Protein AF-A0A1Q7K187-F1 (afdb_monomer_lite)

Secondary structure (DSSP, 8-state):
--HHHHHHHHIIIIIHHHHHHHHHHHHHHTTPPPSS-TT--SS-GGG---EEEE---HHHHHHHHHHHHHHHHHTT-GGG--EEEE-THHHHHHHHHHHHHHSTT--SSTTTSSS---TTSPPPPP--

Radius of gyration: 17.29 Å; chains: 1; bounding box: 37×29×62 Å

Foldseek 3Di:
DDVVVVVVVCCQPPVVVVLLVVLQVLCVVVVHDRFADPPDRGDDCRRVAAEDEQEADAQVSLVVVLVVLLVCLAVVNNSRHSYYHYDHNRVVNVVQQVVQVVDPPADSHNCGPPPNDDPPDDHDPDDD

Structure (mmCIF, N/CA/C/O backbone):
data_AF-A0A1Q7K187-F1
#
_entry.id   AF-A0A1Q7K187-F1
#
loop_
_atom_site.group_PDB
_atom_site.id
_atom_site.type_symbol
_atom_site.label_atom_id
_atom_site.label_alt_id
_atom_site.label_comp_id
_atom_site.label_asym_id
_atom_site.label_entity_id
_atom_site.label_seq_id
_atom_site.pdbx_PDB_ins_code
_atom_site.Cartn_x
_atom_site.Cartn_y
_atom_site.Cartn_z
_atom_site.occupancy
_atom_site.B_iso_or_equiv
_atom_site.auth_seq_id
_atom_site.auth_comp_id
_atom_site.auth_asym_id
_atom_site.auth_atom_id
_atom_site.pdbx_PDB_model_num
ATOM 1 N N . MET A 1 1 ? 2.899 10.663 31.301 1.00 57.06 1 MET A N 1
ATOM 2 C CA . MET A 1 1 ? 1.913 9.876 30.525 1.00 57.06 1 MET A CA 1
ATOM 3 C C . MET A 1 1 ? 2.645 9.272 29.332 1.00 57.06 1 MET A C 1
ATOM 5 O O . MET A 1 1 ? 3.387 10.001 28.686 1.00 57.06 1 MET A O 1
ATOM 9 N N . ASN A 1 2 ? 2.563 7.955 29.124 1.00 69.94 2 ASN A N 1
ATOM 10 C CA . ASN A 1 2 ? 3.445 7.221 28.204 1.00 69.94 2 ASN A CA 1
ATOM 11 C C . ASN A 1 2 ? 2.999 7.419 26.739 1.00 69.94 2 ASN A C 1
ATOM 13 O O . ASN A 1 2 ? 1.831 7.178 26.433 1.00 69.94 2 ASN A O 1
ATOM 17 N N . ARG A 1 3 ? 3.888 7.879 25.846 1.00 68.75 3 ARG A N 1
ATOM 18 C CA . ARG A 1 3 ? 3.526 8.237 24.453 1.00 68.75 3 ARG A CA 1
ATOM 19 C C . ARG A 1 3 ? 3.011 7.037 23.650 1.00 68.75 3 ARG A C 1
ATOM 21 O O . ARG A 1 3 ? 2.100 7.204 22.848 1.00 68.75 3 ARG A O 1
ATOM 28 N N . ASP A 1 4 ? 3.510 5.840 23.937 1.00 72.88 4 ASP A N 1
ATOM 29 C CA . ASP A 1 4 ? 3.121 4.610 23.233 1.00 72.88 4 ASP A CA 1
ATOM 30 C C . ASP A 1 4 ? 1.675 4.187 23.533 1.00 72.88 4 ASP A C 1
ATOM 32 O O . ASP A 1 4 ? 0.953 3.730 22.647 1.00 72.88 4 ASP A O 1
ATOM 36 N N . LEU A 1 5 ? 1.206 4.420 24.765 1.00 69.31 5 LEU A N 1
ATOM 37 C CA . LEU A 1 5 ? -0.185 4.157 25.151 1.00 69.31 5 LEU A CA 1
ATOM 38 C C . LEU A 1 5 ? -1.154 5.124 24.457 1.00 69.31 5 LEU A C 1
ATOM 40 O O . LEU A 1 5 ? -2.246 4.725 24.057 1.00 69.31 5 LEU A O 1
ATOM 44 N N . LEU A 1 6 ? -0.747 6.385 24.277 1.00 68.88 6 LEU A N 1
ATOM 45 C CA . LEU A 1 6 ? -1.534 7.379 23.543 1.00 68.88 6 LEU A CA 1
ATOM 46 C C . LEU A 1 6 ? -1.596 7.051 22.046 1.00 68.88 6 LEU A C 1
ATOM 48 O O . LEU A 1 6 ? -2.677 7.111 21.467 1.00 68.88 6 LEU A O 1
ATOM 52 N N . ALA A 1 7 ? -0.477 6.644 21.439 1.00 73.56 7 ALA A N 1
ATOM 53 C CA . ALA A 1 7 ? -0.424 6.259 20.029 1.00 73.56 7 ALA A CA 1
ATOM 54 C C . ALA A 1 7 ? -1.268 5.006 19.734 1.00 73.56 7 ALA A C 1
ATOM 56 O O . ALA A 1 7 ? -2.038 4.991 18.775 1.00 73.56 7 ALA A O 1
ATOM 57 N N . SER A 1 8 ? -1.191 3.980 20.590 1.00 78.25 8 SER A N 1
ATOM 58 C CA . SER A 1 8 ? -2.026 2.779 20.457 1.00 78.25 8 SER A CA 1
ATOM 59 C C . SER A 1 8 ? -3.515 3.088 20.640 1.00 78.25 8 SER A C 1
ATOM 61 O O . SER A 1 8 ? -4.348 2.535 19.925 1.00 78.25 8 SER A O 1
ATOM 63 N N . SER A 1 9 ? -3.857 3.978 21.578 1.00 84.44 9 SER A N 1
ATOM 64 C CA . SER A 1 9 ? -5.239 4.417 21.797 1.00 84.44 9 SER A CA 1
ATOM 65 C C . SER A 1 9 ? -5.779 5.197 20.595 1.00 84.44 9 SER A C 1
ATOM 67 O O . SER A 1 9 ? -6.867 4.899 20.101 1.00 84.44 9 SER A O 1
ATOM 69 N N . GLN A 1 10 ? -4.995 6.136 20.057 1.00 88.94 10 GLN A N 1
ATOM 70 C CA . GLN A 1 10 ? -5.363 6.895 18.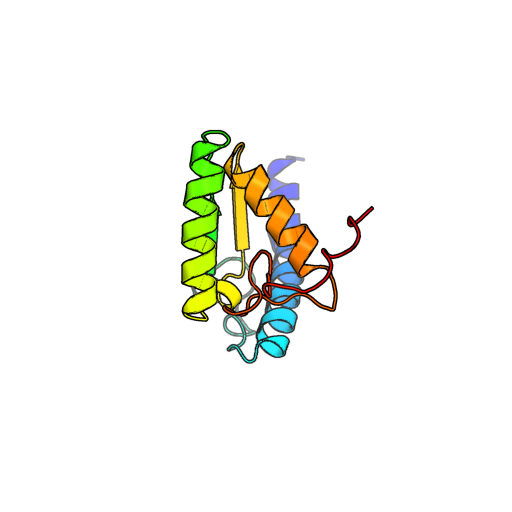861 1.00 88.94 10 GLN A CA 1
ATOM 71 C C . GLN A 1 10 ? -5.538 5.984 17.640 1.00 88.94 10 GLN A C 1
ATOM 73 O O . GLN A 1 10 ? -6.494 6.142 16.881 1.00 88.94 10 GLN A O 1
ATOM 78 N N . PHE A 1 11 ? -4.656 4.998 17.459 1.00 89.25 11 PHE A N 1
ATOM 79 C CA . PHE A 1 11 ? -4.777 4.054 16.354 1.00 89.25 11 PHE A CA 1
ATOM 80 C C . PHE A 1 11 ? -6.110 3.294 16.396 1.00 89.25 11 PHE A C 1
ATOM 82 O O . PHE A 1 11 ? -6.816 3.236 15.393 1.00 89.25 11 PHE A O 1
ATOM 89 N N . GLN A 1 12 ? -6.488 2.763 17.560 1.00 88.19 12 GLN A N 1
ATOM 90 C CA . GLN A 1 12 ? -7.714 1.973 17.701 1.00 88.19 12 GLN A CA 1
ATOM 91 C C . GLN A 1 12 ? -8.993 2.812 17.628 1.00 88.19 12 GLN A C 1
ATOM 93 O O . GLN A 1 12 ? -9.994 2.351 17.083 1.00 88.19 12 GLN A O 1
ATOM 98 N N . THR A 1 13 ? -8.976 4.022 18.188 1.00 89.00 13 THR A N 1
ATOM 99 C CA . THR A 1 13 ? -10.183 4.855 18.328 1.00 89.00 13 THR A CA 1
ATOM 100 C C . THR A 1 13 ? -10.420 5.788 17.147 1.00 89.00 13 THR A C 1
ATOM 102 O O . THR A 1 13 ? -11.565 6.139 16.873 1.00 89.00 13 THR A O 1
ATOM 105 N N . GLU A 1 14 ? -9.366 6.178 16.430 1.00 90.81 14 GLU A N 1
ATOM 106 C CA . GLU A 1 14 ? -9.450 7.185 15.375 1.00 90.81 14 GLU A CA 1
ATOM 107 C C . GLU A 1 14 ? -8.981 6.655 14.019 1.00 90.81 14 GLU A C 1
ATOM 109 O O . GLU A 1 14 ? -9.726 6.731 13.041 1.00 90.81 14 GLU A O 1
ATOM 114 N N . VAL A 1 15 ? -7.753 6.136 13.943 1.00 92.75 15 VAL A N 1
ATOM 115 C CA . VAL A 1 15 ? -7.115 5.804 12.659 1.00 92.75 15 VAL A CA 1
ATOM 116 C C . VAL A 1 15 ? -7.778 4.589 12.023 1.00 92.75 15 VAL A C 1
ATOM 118 O O . VAL A 1 15 ? -8.311 4.688 10.920 1.00 92.75 15 VAL A O 1
ATOM 121 N N . PHE A 1 16 ? -7.814 3.462 12.732 1.00 92.38 16 PHE A N 1
ATOM 122 C CA . PHE A 1 16 ? -8.323 2.206 12.193 1.00 92.38 16 PHE A CA 1
ATOM 123 C C . PHE A 1 16 ? -9.802 2.286 11.761 1.00 92.38 16 PHE A C 1
ATOM 125 O O . PHE A 1 16 ? -10.117 1.836 10.658 1.00 92.38 16 PHE A O 1
ATOM 132 N N . PRO A 1 17 ? -10.725 2.911 12.526 1.00 91.62 17 PRO A N 1
ATOM 133 C CA . PRO A 1 17 ? -12.099 3.104 12.062 1.00 91.62 17 PRO A CA 1
ATOM 134 C C . PRO A 1 17 ? -12.198 3.925 10.767 1.00 91.62 17 PRO A C 1
ATOM 136 O O . PRO A 1 17 ? -12.979 3.578 9.879 1.00 91.62 17 PRO A O 1
ATOM 139 N N . LYS A 1 18 ? -11.391 4.988 10.627 1.00 93.38 18 LYS A N 1
ATOM 140 C CA . LYS A 1 18 ? -11.347 5.812 9.406 1.00 93.38 18 LYS A CA 1
ATOM 141 C C . LYS A 1 18 ? -10.768 5.041 8.217 1.00 93.38 18 LYS A C 1
ATOM 143 O O . LYS A 1 18 ? -11.293 5.161 7.109 1.00 93.38 18 LYS A O 1
ATOM 148 N N . GLU A 1 19 ? -9.723 4.244 8.436 1.00 94.06 19 GLU A N 1
ATOM 149 C CA . GLU A 1 19 ? -9.143 3.362 7.416 1.00 94.06 19 GLU A CA 1
ATOM 150 C C . GLU A 1 19 ? -10.156 2.324 6.932 1.00 94.06 19 GLU A C 1
ATOM 152 O O . GLU A 1 19 ? -10.379 2.191 5.729 1.00 94.06 19 GLU A O 1
ATOM 157 N N . LEU A 1 20 ? -10.829 1.638 7.859 1.00 93.56 20 LEU A N 1
ATOM 158 C CA . LEU A 1 20 ? -11.824 0.622 7.531 1.00 93.56 20 LEU A CA 1
ATOM 159 C C . LEU A 1 20 ? -12.988 1.212 6.721 1.00 93.56 20 LEU A C 1
ATOM 161 O O . LEU A 1 20 ? -13.480 0.581 5.786 1.00 93.56 20 LEU A O 1
ATOM 165 N N . GLU A 1 21 ? -13.390 2.446 7.025 1.00 93.31 21 GLU A N 1
ATOM 166 C CA . GLU A 1 21 ? -14.398 3.175 6.255 1.00 93.31 21 GLU A CA 1
ATOM 167 C C . GLU A 1 21 ? -13.908 3.588 4.856 1.00 93.31 21 GLU A C 1
ATOM 169 O O . GLU A 1 21 ? -14.658 3.545 3.878 1.00 93.31 21 GLU A O 1
ATOM 174 N N . ALA A 1 22 ? -12.638 3.969 4.707 1.00 93.62 22 ALA A N 1
ATOM 175 C CA . ALA A 1 22 ? -12.048 4.191 3.386 1.00 93.62 22 ALA A CA 1
ATOM 176 C C . ALA A 1 22 ? -12.030 2.895 2.552 1.00 93.62 22 ALA A C 1
ATOM 178 O O . ALA A 1 22 ? -12.417 2.912 1.381 1.00 93.62 22 ALA A O 1
ATOM 179 N N . ILE A 1 23 ? -11.671 1.764 3.168 1.00 94.38 23 ILE A N 1
ATOM 180 C CA . ILE A 1 23 ? -11.662 0.447 2.520 1.00 94.38 23 ILE A CA 1
ATOM 181 C C . ILE A 1 23 ? -13.078 0.020 2.120 1.00 94.38 23 ILE A C 1
ATOM 183 O O . ILE A 1 23 ? -13.268 -0.452 0.999 1.00 94.38 23 ILE A O 1
ATOM 187 N N . ARG A 1 24 ? -14.085 0.226 2.982 1.00 94.44 24 ARG A N 1
ATOM 188 C CA . ARG A 1 24 ? -15.504 -0.031 2.663 1.00 94.44 24 ARG A CA 1
ATOM 189 C C . ARG A 1 24 ? -15.934 0.682 1.391 1.00 94.44 24 ARG A C 1
ATOM 191 O O . ARG A 1 24 ? -16.401 0.029 0.459 1.00 94.44 24 ARG A O 1
ATOM 198 N N . ARG A 1 25 ? -15.716 1.998 1.329 1.00 93.81 25 ARG A N 1
ATOM 199 C CA . ARG A 1 25 ? -16.072 2.824 0.165 1.00 93.81 25 ARG A CA 1
ATOM 200 C C . ARG A 1 25 ? -15.356 2.359 -1.101 1.00 93.81 25 ARG A C 1
ATOM 202 O O . ARG A 1 25 ? -15.977 2.210 -2.149 1.00 93.81 25 ARG A O 1
ATOM 209 N N . ARG A 1 26 ? -14.059 2.061 -0.999 1.00 92.50 26 ARG A N 1
ATOM 210 C CA . ARG A 1 26 ? -13.259 1.534 -2.112 1.00 92.50 26 ARG A CA 1
ATOM 211 C C . ARG A 1 26 ? -13.790 0.188 -2.618 1.00 92.50 26 ARG A C 1
ATOM 213 O O . ARG A 1 26 ? -13.978 0.033 -3.822 1.00 92.50 26 ARG A O 1
ATOM 220 N N . ARG A 1 27 ? -14.035 -0.777 -1.723 1.00 93.75 27 ARG A N 1
ATOM 221 C CA . ARG A 1 27 ? -14.565 -2.103 -2.080 1.00 93.75 27 ARG A CA 1
ATOM 222 C C . ARG A 1 27 ? -15.946 -2.004 -2.711 1.00 93.75 27 ARG A C 1
ATOM 224 O O . ARG A 1 27 ? -16.173 -2.650 -3.726 1.00 93.75 27 ARG A O 1
ATOM 231 N N . GLN A 1 28 ? -16.815 -1.140 -2.188 1.00 94.19 28 GLN A N 1
ATOM 232 C CA . GLN A 1 28 ? -18.123 -0.868 -2.780 1.00 94.19 28 GLN A CA 1
ATOM 233 C C . GLN A 1 28 ? -17.999 -0.364 -4.226 1.00 94.19 28 GLN A C 1
ATOM 235 O O . GLN A 1 28 ? -18.655 -0.906 -5.113 1.00 94.19 28 GLN A O 1
ATOM 240 N N . ASN A 1 29 ? -17.112 0.603 -4.486 1.00 89.88 29 ASN A N 1
ATOM 241 C CA . ASN A 1 29 ? -16.856 1.111 -5.841 1.00 89.88 29 ASN A CA 1
ATOM 242 C C . ASN A 1 29 ? -16.282 0.039 -6.784 1.00 89.88 29 ASN A C 1
ATOM 244 O O . ASN A 1 29 ? -16.499 0.101 -7.990 1.00 89.88 29 ASN A O 1
ATOM 248 N N . ALA A 1 30 ? -15.561 -0.943 -6.240 1.00 88.56 30 ALA A N 1
ATOM 249 C CA . ALA A 1 30 ? -14.997 -2.069 -6.980 1.00 88.56 30 ALA A CA 1
ATOM 250 C C . ALA A 1 30 ? -15.941 -3.288 -7.079 1.00 88.56 30 ALA A C 1
ATOM 252 O O . ALA A 1 30 ? -15.541 -4.309 -7.632 1.00 88.56 30 ALA A O 1
ATOM 253 N N . GLY A 1 31 ? -17.161 -3.220 -6.530 1.00 93.75 31 GLY A N 1
ATOM 254 C CA . G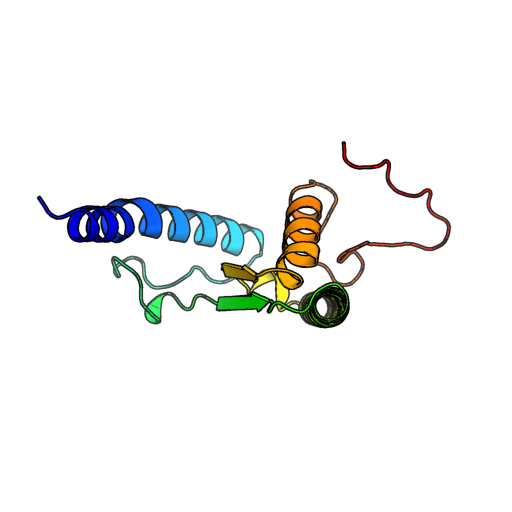LY A 1 31 ? -18.097 -4.351 -6.502 1.00 93.75 31 GLY A CA 1
ATOM 255 C C . GLY A 1 31 ? -17.660 -5.518 -5.603 1.00 93.75 31 GLY A C 1
ATOM 256 O O . GLY A 1 31 ? -18.090 -6.649 -5.810 1.00 93.75 31 GLY A O 1
ATOM 257 N N . LEU A 1 32 ? -16.795 -5.262 -4.619 1.00 94.19 32 LEU A N 1
ATOM 258 C CA . LEU A 1 32 ? -16.260 -6.259 -3.692 1.00 94.19 32 LEU A CA 1
ATOM 259 C C . LEU A 1 32 ? -17.052 -6.304 -2.371 1.00 94.19 32 LEU A C 1
ATOM 261 O O . LEU A 1 32 ? -17.598 -5.281 -1.946 1.00 94.19 32 LEU A O 1
ATOM 265 N N . PRO A 1 33 ? -17.070 -7.453 -1.666 1.00 93.81 33 PRO A N 1
ATOM 266 C CA . PRO A 1 33 ? -17.728 -7.572 -0.368 1.00 93.81 33 PRO A CA 1
ATOM 267 C C . PRO A 1 33 ? -17.156 -6.606 0.675 1.00 93.81 33 PRO A C 1
ATOM 269 O O . PRO A 1 33 ? -15.935 -6.443 0.788 1.00 93.81 33 PRO A O 1
ATOM 272 N N . ALA A 1 34 ? -18.035 -6.008 1.482 1.00 92.44 34 ALA A N 1
ATOM 273 C CA . ALA A 1 34 ? -17.625 -5.151 2.589 1.00 92.44 34 ALA A CA 1
ATOM 274 C C . ALA A 1 34 ? -16.674 -5.900 3.553 1.00 92.44 34 ALA A C 1
ATOM 276 O O . ALA A 1 34 ? -16.848 -7.099 3.780 1.00 92.44 34 ALA A O 1
ATOM 277 N N . PRO A 1 35 ? -15.657 -5.219 4.108 1.00 89.94 35 PRO A N 1
ATOM 278 C CA . PRO A 1 35 ? -14.757 -5.807 5.084 1.00 89.94 35 PRO A CA 1
ATOM 279 C C . PRO A 1 35 ? -15.468 -6.027 6.424 1.00 89.94 35 PRO A C 1
ATOM 281 O O . PRO A 1 35 ? -16.068 -5.101 6.982 1.00 89.94 35 PRO A O 1
ATOM 284 N N . GLY A 1 36 ? -15.342 -7.252 6.934 1.00 82.81 36 GLY A N 1
ATOM 285 C CA . GLY A 1 36 ? -15.779 -7.662 8.265 1.00 82.81 36 GLY A CA 1
ATOM 286 C C . GLY A 1 36 ? -17.250 -7.503 8.587 1.00 82.81 36 GLY A C 1
ATOM 287 O O . GLY A 1 36 ? -18.079 -7.111 7.765 1.00 82.81 36 GLY A O 1
ATOM 288 N N . ARG A 1 37 ? -17.570 -7.826 9.840 1.00 77.06 37 ARG A N 1
ATOM 289 C CA . ARG A 1 37 ? -18.873 -7.517 10.419 1.00 77.06 37 ARG A CA 1
ATOM 290 C C . ARG A 1 37 ? -18.856 -6.117 11.054 1.00 77.06 37 ARG A C 1
ATOM 292 O O . ARG A 1 37 ? -17.805 -5.669 11.515 1.00 77.06 37 ARG A O 1
ATOM 299 N N . PRO A 1 38 ? -19.999 -5.407 11.091 1.00 70.38 38 PRO A N 1
ATOM 300 C CA . PRO A 1 38 ? -20.068 -4.047 11.633 1.00 70.38 38 PRO A CA 1
ATOM 301 C C . PRO A 1 38 ? -19.818 -3.957 13.146 1.00 70.38 38 PRO A C 1
ATOM 303 O O . PRO A 1 38 ? -19.528 -2.874 13.643 1.00 70.38 38 PRO A O 1
ATOM 306 N N . ASP A 1 39 ? -19.967 -5.067 13.871 1.00 77.56 39 ASP A N 1
ATOM 307 C CA . ASP A 1 39 ? -19.913 -5.161 15.333 1.00 77.56 39 ASP A CA 1
ATOM 308 C C . ASP A 1 39 ? -18.493 -5.312 15.895 1.00 77.56 39 ASP A C 1
ATOM 310 O O . ASP A 1 39 ? -18.293 -5.161 17.101 1.00 77.56 39 ASP A O 1
ATOM 314 N N . VAL A 1 40 ? -17.493 -5.554 15.044 1.00 78.44 40 VAL A N 1
ATOM 315 C CA . VAL A 1 40 ? -16.114 -5.748 15.493 1.00 78.44 40 VAL A CA 1
ATOM 316 C C . VAL A 1 40 ? -15.345 -4.432 15.466 1.00 78.44 40 VAL A C 1
ATOM 318 O O . VAL A 1 40 ? -14.953 -3.925 14.411 1.00 78.44 40 VAL A O 1
ATOM 321 N N . SER A 1 41 ? -15.098 -3.877 16.651 1.00 74.56 41 SER A N 1
ATOM 322 C CA . SER A 1 41 ? -14.279 -2.680 16.829 1.00 74.56 41 SER A CA 1
ATOM 323 C C . SER A 1 41 ? -12.794 -3.046 16.940 1.00 74.56 41 SER A C 1
ATOM 325 O O . SER A 1 41 ? -12.379 -3.656 17.924 1.00 74.56 41 SER A O 1
ATOM 327 N N . GLY A 1 42 ? -11.986 -2.638 15.959 1.00 85.81 42 GLY A N 1
ATOM 328 C CA . GLY A 1 42 ? -10.521 -2.733 16.006 1.00 85.81 42 GLY A CA 1
ATOM 329 C C . GLY A 1 42 ? -9.897 -3.751 15.038 1.00 85.81 42 GLY A C 1
ATOM 330 O O . GLY A 1 42 ? -10.623 -4.443 14.322 1.00 85.81 42 GLY A O 1
ATOM 331 N N . PRO A 1 43 ? -8.553 -3.819 14.974 1.00 88.75 43 PRO A N 1
ATOM 332 C CA . PRO A 1 43 ? -7.831 -4.671 14.030 1.00 88.75 43 PRO A CA 1
ATOM 333 C C . PRO A 1 43 ? -8.032 -6.155 14.331 1.00 88.75 43 PRO A C 1
ATOM 335 O O . PRO A 1 43 ? -7.726 -6.629 15.423 1.00 88.75 43 PRO A O 1
ATOM 338 N N . THR A 1 44 ? -8.514 -6.900 13.344 1.00 90.75 44 THR A N 1
ATOM 339 C CA . THR A 1 44 ? -8.743 -8.342 13.448 1.00 90.75 44 THR A CA 1
ATOM 340 C C . THR A 1 44 ? -8.764 -8.979 12.062 1.00 90.75 44 THR A C 1
ATOM 342 O O . THR A 1 44 ? -9.044 -8.316 11.060 1.00 90.75 44 THR A O 1
ATOM 345 N N . VAL A 1 45 ? -8.513 -10.286 12.015 1.00 90.56 45 VAL A N 1
ATOM 346 C CA . VAL A 1 45 ? -8.661 -11.111 10.809 1.00 90.56 45 VAL A CA 1
ATOM 347 C C . VAL A 1 45 ? -10.114 -11.214 10.346 1.00 90.56 45 VAL A C 1
ATOM 349 O O . VAL A 1 45 ? -10.360 -11.456 9.168 1.00 90.56 45 VAL A O 1
ATOM 352 N N . GLU A 1 46 ? -11.083 -10.967 11.234 1.00 91.19 46 GLU A N 1
ATOM 353 C CA . GLU A 1 46 ? -12.508 -11.008 10.886 1.00 91.19 46 GLU A CA 1
ATOM 354 C C . GLU A 1 46 ? -12.896 -9.939 9.860 1.00 91.19 46 GLU A C 1
ATOM 356 O O . GLU A 1 46 ? -13.886 -10.112 9.154 1.00 91.19 46 GLU A O 1
ATOM 361 N N . HIS A 1 47 ? -12.090 -8.880 9.700 1.00 92.19 47 HIS A N 1
ATOM 362 C CA . HIS A 1 47 ? -12.290 -7.884 8.644 1.00 92.19 47 HIS A CA 1
ATOM 363 C C . HIS A 1 47 ? -11.993 -8.403 7.235 1.00 92.19 47 HIS A C 1
ATOM 365 O O . HIS A 1 47 ? -12.380 -7.759 6.259 1.00 92.19 47 HIS A O 1
ATOM 371 N N . ASN A 1 48 ? -11.346 -9.568 7.115 1.00 93.31 48 ASN A N 1
ATOM 372 C CA . ASN A 1 48 ? -10.961 -10.189 5.849 1.00 93.31 48 ASN A CA 1
ATOM 373 C C . ASN A 1 48 ? -10.236 -9.202 4.910 1.00 93.31 48 ASN A C 1
ATOM 375 O O . ASN A 1 48 ? -10.583 -9.061 3.733 1.00 93.31 48 ASN A O 1
ATOM 379 N N . LEU A 1 49 ? -9.288 -8.448 5.474 1.00 95.31 49 LEU A N 1
ATOM 380 C CA . LEU A 1 49 ? -8.482 -7.453 4.766 1.00 95.31 49 LEU A CA 1
ATOM 381 C C . LEU A 1 49 ? -7.260 -8.118 4.139 1.00 95.31 49 LEU A C 1
ATOM 383 O O . LEU A 1 49 ? -6.629 -8.972 4.761 1.00 95.31 49 LEU A O 1
ATOM 387 N N . THR A 1 50 ? -6.902 -7.692 2.931 1.00 95.88 50 THR A N 1
ATOM 388 C CA . THR A 1 50 ? -5.744 -8.221 2.201 1.00 95.88 50 THR A CA 1
ATOM 389 C C . THR A 1 50 ? -4.639 -7.177 2.124 1.00 95.88 50 THR A C 1
ATOM 391 O O . THR A 1 50 ? -4.868 -6.043 1.705 1.00 95.88 50 THR A O 1
ATOM 394 N N . GLY A 1 51 ? -3.421 -7.563 2.504 1.00 95.88 51 GLY A N 1
ATOM 395 C CA . GLY A 1 51 ? -2.228 -6.728 2.380 1.00 95.88 51 GLY A CA 1
ATOM 396 C C . GLY A 1 51 ? -1.268 -7.257 1.318 1.00 95.88 51 GLY A C 1
ATOM 397 O O . GLY A 1 51 ? -1.028 -8.460 1.244 1.00 95.88 51 GLY A O 1
ATOM 398 N N . LEU A 1 52 ? -0.684 -6.355 0.531 1.00 96.81 52 LEU A N 1
ATOM 399 C CA . LEU A 1 52 ? 0.423 -6.629 -0.381 1.00 96.81 52 LEU A CA 1
ATOM 400 C C . LEU A 1 52 ? 1.671 -5.886 0.098 1.00 96.81 52 LEU A C 1
ATOM 402 O O . LEU A 1 52 ? 1.626 -4.681 0.343 1.00 96.81 52 LEU A O 1
ATOM 406 N N . SER A 1 53 ? 2.794 -6.594 0.186 1.00 96.94 53 SER A N 1
ATOM 407 C CA . SER A 1 53 ? 4.070 -6.029 0.629 1.00 96.94 53 SER A CA 1
ATOM 408 C C . SER A 1 53 ? 5.124 -6.130 -0.471 1.00 96.94 53 SER A C 1
ATOM 410 O O . SER A 1 53 ? 5.441 -7.230 -0.920 1.00 96.94 53 SER A O 1
ATOM 412 N N . LEU A 1 54 ? 5.693 -4.994 -0.884 1.00 96.25 54 LEU A N 1
ATOM 413 C CA . LEU A 1 54 ? 6.751 -4.909 -1.895 1.00 96.25 54 LEU A CA 1
ATOM 414 C C . LEU A 1 54 ? 8.099 -4.620 -1.227 1.00 96.25 54 LEU A C 1
ATOM 416 O O . LEU A 1 54 ? 8.304 -3.569 -0.610 1.00 96.25 54 LEU A O 1
ATOM 420 N N . SER A 1 55 ? 9.027 -5.565 -1.344 1.00 95.75 55 SER A N 1
ATOM 421 C CA . SER A 1 55 ? 10.317 -5.521 -0.656 1.00 95.75 55 SER A CA 1
ATOM 422 C C . SER A 1 55 ? 11.329 -4.570 -1.312 1.00 95.75 55 SER A C 1
ATOM 424 O O . SER A 1 55 ? 11.190 -4.125 -2.454 1.00 95.75 55 SER A O 1
ATOM 426 N N . GLY A 1 56 ? 12.398 -4.264 -0.573 1.00 94.75 56 GLY A N 1
ATOM 427 C CA . GLY A 1 56 ? 13.528 -3.473 -1.061 1.00 94.75 56 GLY A CA 1
ATOM 428 C C . GLY A 1 56 ? 14.421 -4.240 -2.042 1.00 94.75 56 GLY A C 1
ATOM 429 O O . GLY A 1 56 ? 14.201 -5.410 -2.327 1.00 94.75 56 GLY A O 1
ATOM 430 N N . GLY A 1 57 ? 15.461 -3.577 -2.557 1.00 93.31 57 GLY A N 1
ATOM 431 C CA . GLY A 1 57 ? 16.396 -4.181 -3.526 1.00 93.31 57 GLY A CA 1
ATOM 432 C C . GLY A 1 57 ? 16.659 -3.342 -4.779 1.00 93.31 57 GLY A C 1
ATOM 433 O O . GLY A 1 57 ? 17.071 -3.880 -5.808 1.00 93.31 57 GLY A O 1
ATOM 434 N N . GLY A 1 58 ? 16.408 -2.030 -4.705 1.00 93.56 58 GLY A N 1
ATOM 435 C CA . GLY A 1 58 ? 16.608 -1.095 -5.811 1.00 93.56 58 GLY A CA 1
ATOM 436 C C . GLY A 1 58 ? 15.766 -1.439 -7.040 1.00 93.56 58 GLY A C 1
ATOM 437 O O . GLY A 1 58 ? 14.682 -2.013 -6.929 1.00 93.56 58 GLY A O 1
ATOM 438 N N . ILE A 1 59 ? 16.292 -1.108 -8.220 1.00 93.06 59 ILE A N 1
ATOM 439 C CA . ILE A 1 59 ? 15.573 -1.262 -9.491 1.00 93.06 59 ILE A CA 1
ATOM 440 C C . ILE A 1 59 ? 15.192 -2.717 -9.802 1.00 93.06 59 ILE A C 1
ATOM 442 O O . ILE A 1 59 ? 14.138 -2.955 -10.377 1.00 93.06 59 ILE A O 1
ATOM 446 N N . ARG A 1 60 ? 15.983 -3.706 -9.355 1.00 94.31 60 ARG A N 1
ATOM 447 C CA . ARG A 1 60 ? 15.667 -5.127 -9.588 1.00 94.31 60 ARG A CA 1
ATOM 448 C C . ARG A 1 60 ? 14.375 -5.545 -8.890 1.00 94.31 60 ARG A C 1
ATOM 450 O O . ARG A 1 60 ? 13.539 -6.201 -9.502 1.00 94.31 60 ARG A O 1
ATOM 457 N N . SER A 1 61 ? 14.206 -5.143 -7.627 1.00 94.56 61 SER A N 1
ATOM 458 C CA . SER A 1 61 ? 12.967 -5.421 -6.890 1.00 94.56 61 SER A CA 1
ATOM 459 C C . SER A 1 61 ? 11.780 -4.671 -7.495 1.00 94.56 61 SER A C 1
ATOM 461 O O . SER A 1 61 ? 10.694 -5.236 -7.612 1.00 94.56 61 SER A O 1
ATOM 463 N N . ALA A 1 62 ? 11.994 -3.432 -7.953 1.00 93.62 62 ALA A N 1
ATOM 464 C CA . ALA A 1 62 ? 10.958 -2.649 -8.620 1.00 93.62 62 ALA A CA 1
ATOM 465 C C . ALA A 1 62 ? 10.454 -3.338 -9.903 1.00 93.62 62 ALA A C 1
ATOM 467 O O . ALA A 1 62 ? 9.247 -3.493 -10.069 1.00 93.62 62 ALA A O 1
ATOM 468 N N . SER A 1 63 ? 11.358 -3.817 -10.768 1.00 93.50 63 SER A N 1
ATOM 469 C CA . SER A 1 63 ? 11.000 -4.549 -11.993 1.00 93.50 63 SER A CA 1
ATOM 470 C C . SER A 1 63 ? 10.263 -5.858 -11.707 1.00 93.50 63 SER A C 1
ATOM 472 O O . SER A 1 63 ? 9.282 -6.168 -12.376 1.00 93.50 63 SER A O 1
ATOM 474 N N . PHE A 1 64 ? 10.704 -6.622 -10.704 1.00 94.44 64 PHE A N 1
ATOM 475 C CA . PHE A 1 64 ? 10.019 -7.855 -10.312 1.00 94.44 64 PHE A CA 1
ATOM 476 C C . PHE A 1 64 ? 8.613 -7.572 -9.765 1.00 94.44 64 PHE A C 1
ATOM 478 O O . PHE A 1 64 ? 7.634 -8.172 -10.204 1.00 94.44 64 PHE A O 1
ATOM 485 N N . SER A 1 65 ? 8.508 -6.612 -8.845 1.00 95.19 65 SER A N 1
ATOM 486 C CA . SER A 1 65 ? 7.242 -6.202 -8.235 1.00 95.19 65 SER A CA 1
ATOM 487 C C . SER A 1 65 ? 6.256 -5.662 -9.272 1.00 95.19 65 SER A C 1
ATOM 489 O O . SER A 1 65 ? 5.064 -5.936 -9.175 1.00 95.19 65 SER A O 1
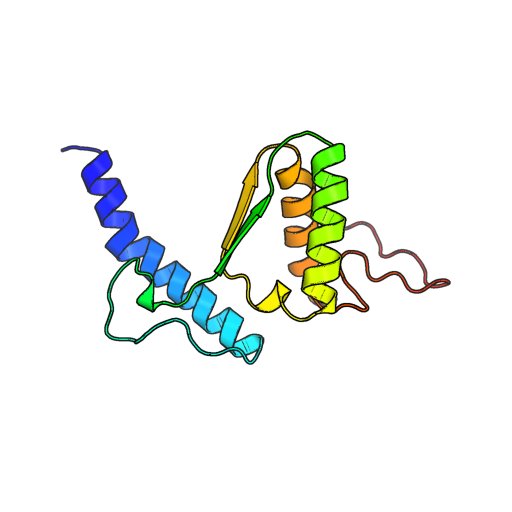ATOM 491 N N . LEU A 1 66 ? 6.742 -4.952 -10.295 1.00 92.69 66 LEU A N 1
ATOM 492 C CA . LEU A 1 66 ? 5.938 -4.537 -11.444 1.00 92.69 66 LEU A CA 1
ATOM 493 C C . LEU A 1 66 ? 5.296 -5.744 -12.147 1.00 92.69 66 LEU A C 1
ATOM 495 O O . LEU A 1 66 ? 4.087 -5.734 -12.363 1.00 92.69 66 LEU A O 1
ATOM 499 N N . GLY A 1 67 ? 6.069 -6.791 -12.443 1.00 92.00 67 GLY A N 1
ATOM 500 C CA . GLY A 1 67 ? 5.538 -8.017 -13.048 1.00 92.00 67 GLY A CA 1
ATOM 501 C C . GLY A 1 67 ? 4.480 -8.702 -12.177 1.00 92.00 67 GLY A C 1
ATOM 502 O O . GLY A 1 67 ? 3.431 -9.104 -12.674 1.00 92.00 67 GLY A O 1
ATOM 503 N N . VAL A 1 68 ? 4.706 -8.765 -10.860 1.00 94.56 68 VAL A N 1
ATOM 504 C CA . VAL A 1 68 ? 3.718 -9.299 -9.904 1.00 94.56 68 VAL A CA 1
ATOM 505 C C . VAL A 1 68 ? 2.421 -8.490 -9.947 1.00 94.56 68 VAL A C 1
ATOM 507 O O . VAL A 1 68 ? 1.340 -9.061 -10.064 1.00 94.56 68 VAL A O 1
ATOM 510 N N . LEU A 1 69 ? 2.514 -7.161 -9.894 1.00 93.12 69 LEU A N 1
ATOM 511 C CA . LEU A 1 69 ? 1.348 -6.280 -9.939 1.00 93.12 69 LEU A CA 1
ATOM 512 C C . LEU A 1 69 ? 0.587 -6.399 -11.267 1.00 93.12 69 LEU A C 1
ATOM 514 O O . LEU A 1 69 ? -0.640 -6.359 -11.260 1.00 93.12 69 LEU A O 1
ATOM 518 N N . GLN A 1 70 ? 1.292 -6.576 -12.389 1.00 89.88 70 GLN A N 1
ATOM 519 C CA . GLN A 1 70 ? 0.684 -6.809 -13.702 1.00 89.88 70 GLN A CA 1
ATOM 520 C C . GLN A 1 70 ? -0.149 -8.091 -13.728 1.00 89.88 70 GLN A C 1
ATOM 522 O O . GLN A 1 70 ? -1.280 -8.059 -14.203 1.00 89.88 70 GLN A O 1
ATOM 527 N N . VAL A 1 71 ? 0.364 -9.194 -13.178 1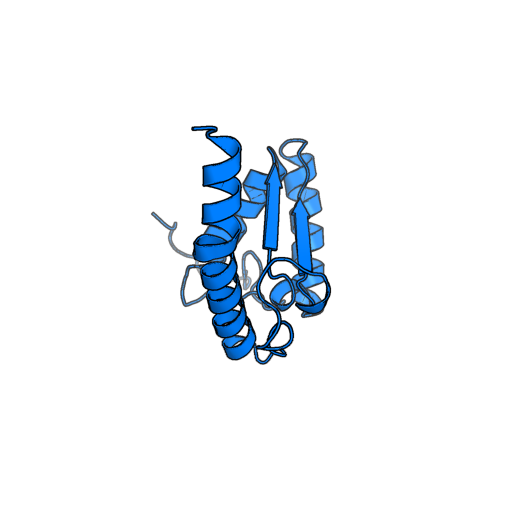.00 91.50 71 VAL A N 1
ATOM 528 C CA . VAL A 1 71 ? -0.386 -10.459 -13.099 1.00 91.50 71 VAL A CA 1
ATOM 529 C C . VAL A 1 71 ? -1.577 -10.335 -12.148 1.00 91.50 71 VAL A C 1
ATOM 531 O O . VAL A 1 71 ? -2.686 -10.719 -12.501 1.00 91.50 71 VAL A O 1
ATOM 534 N N . LEU A 1 72 ? -1.396 -9.711 -10.978 1.00 92.69 72 LEU A N 1
ATOM 535 C CA . LEU A 1 72 ? -2.508 -9.468 -10.052 1.00 92.69 72 LEU A CA 1
ATOM 536 C C . LEU A 1 72 ? -3.610 -8.607 -10.686 1.00 92.69 72 LEU A C 1
ATOM 538 O O . LEU A 1 72 ? -4.790 -8.839 -10.432 1.00 92.69 72 LEU A O 1
ATOM 542 N N . ALA A 1 73 ? -3.248 -7.611 -11.496 1.00 89.81 73 ALA A N 1
ATOM 543 C CA . ALA A 1 73 ? -4.207 -6.813 -12.254 1.00 89.81 73 ALA A CA 1
ATOM 544 C C . ALA A 1 73 ? -4.893 -7.642 -13.351 1.00 89.81 73 ALA A C 1
ATOM 546 O O . ALA A 1 73 ? -6.110 -7.548 -13.514 1.00 89.81 73 ALA A O 1
ATOM 547 N N . ALA A 1 74 ? -4.129 -8.477 -14.064 1.00 86.25 74 ALA A N 1
ATOM 548 C CA . ALA A 1 74 ? -4.636 -9.365 -15.105 1.00 86.25 74 ALA A CA 1
ATOM 549 C C . ALA A 1 74 ? -5.698 -10.342 -14.588 1.00 86.25 74 ALA A C 1
ATOM 551 O O . ALA A 1 74 ? -6.737 -10.513 -15.224 1.00 86.25 74 ALA A O 1
ATOM 552 N N . ASP A 1 75 ? -5.478 -10.887 -13.395 1.00 90.38 75 ASP A N 1
ATOM 553 C CA . ASP A 1 75 ? -6.363 -11.872 -12.773 1.00 90.38 75 ASP A CA 1
ATOM 554 C C . ASP A 1 75 ? -7.485 -11.234 -11.929 1.00 90.38 75 ASP A C 1
ATOM 556 O O . ASP A 1 75 ? -8.225 -11.929 -11.233 1.00 90.38 75 ASP A O 1
ATOM 560 N N . GLY A 1 76 ? -7.620 -9.900 -11.936 1.00 89.50 76 GLY A N 1
ATOM 561 C CA . GLY A 1 76 ? -8.633 -9.196 -11.136 1.00 89.50 76 GLY A CA 1
ATOM 562 C C . GLY A 1 76 ? -8.415 -9.299 -9.618 1.00 89.50 76 GLY A C 1
ATOM 563 O O . GLY A 1 76 ? -9.334 -9.071 -8.828 1.00 89.50 76 GLY A O 1
ATOM 564 N N . LEU A 1 77 ? -7.196 -9.632 -9.191 1.00 93.00 77 LEU A N 1
ATOM 565 C CA . LEU A 1 77 ? -6.803 -9.759 -7.787 1.00 93.00 77 LEU A CA 1
ATOM 566 C C . LEU A 1 77 ? -6.316 -8.432 -7.199 1.00 93.00 77 LEU A C 1
ATOM 568 O O . LEU A 1 77 ? -6.482 -8.194 -6.006 1.00 93.00 77 LEU A O 1
ATOM 572 N N . LEU A 1 78 ? -5.753 -7.536 -8.016 1.00 92.00 78 LEU A N 1
ATOM 573 C CA . LEU A 1 78 ? -5.239 -6.248 -7.542 1.00 92.00 78 LEU A CA 1
ATOM 574 C C . LEU A 1 78 ? -6.316 -5.384 -6.848 1.00 92.00 78 LEU A C 1
ATOM 576 O O . LEU A 1 78 ? -6.023 -4.849 -5.779 1.00 92.00 78 LEU A O 1
ATOM 580 N N . PRO A 1 79 ? -7.573 -5.299 -7.339 1.00 91.00 79 PRO A N 1
ATOM 581 C CA . PRO A 1 79 ? -8.650 -4.631 -6.609 1.00 91.00 79 PRO A CA 1
ATOM 582 C C . PRO A 1 79 ? -8.976 -5.258 -5.248 1.00 91.00 79 PRO A C 1
ATOM 584 O O . PRO A 1 79 ? -9.650 -4.621 -4.447 1.00 91.00 79 PRO A O 1
ATOM 587 N N . GLN A 1 80 ? -8.547 -6.483 -4.948 1.00 93.50 80 GLN A N 1
ATOM 588 C CA . GLN A 1 80 ? -8.821 -7.124 -3.657 1.00 93.50 80 GLN A CA 1
ATOM 589 C C . GLN A 1 80 ? -7.821 -6.711 -2.569 1.00 93.50 80 GLN A C 1
ATOM 591 O O . GLN A 1 80 ? -8.102 -6.900 -1.390 1.00 93.50 80 GLN A O 1
ATOM 596 N N . VAL A 1 81 ? -6.693 -6.101 -2.944 1.00 95.31 81 VAL A N 1
ATOM 597 C CA . VAL A 1 81 ? -5.688 -5.582 -2.011 1.00 95.31 81 VAL A CA 1
ATOM 598 C C . VAL A 1 81 ? -6.212 -4.310 -1.335 1.00 95.31 81 VAL A C 1
ATOM 600 O O . VAL A 1 81 ? -6.574 -3.343 -2.003 1.00 95.31 81 VAL A O 1
ATOM 603 N N . ASP A 1 82 ? -6.237 -4.298 -0.003 1.00 95.38 82 ASP A N 1
ATOM 604 C CA . ASP A 1 82 ? -6.686 -3.156 0.804 1.00 95.38 82 ASP A CA 1
ATOM 605 C C . ASP A 1 82 ? -5.521 -2.345 1.372 1.00 95.38 82 ASP A C 1
ATOM 607 O O . ASP A 1 82 ? -5.636 -1.132 1.525 1.00 95.38 82 ASP A O 1
ATOM 611 N N . TYR A 1 83 ? -4.394 -3.003 1.646 1.00 95.31 83 TYR A N 1
ATOM 612 C CA . TYR A 1 83 ? -3.180 -2.359 2.135 1.00 95.31 83 TYR A CA 1
ATOM 613 C C . TYR A 1 83 ? -2.005 -2.631 1.205 1.00 95.31 83 TYR A C 1
ATOM 615 O O . TYR A 1 83 ? -1.758 -3.770 0.817 1.00 95.31 83 TYR A O 1
ATOM 623 N N . LEU A 1 84 ? -1.235 -1.587 0.909 1.00 94.56 84 LEU A N 1
ATOM 624 C CA . LEU A 1 84 ? 0.029 -1.687 0.190 1.00 94.56 84 LEU A CA 1
ATOM 625 C C . LEU A 1 84 ? 1.158 -1.195 1.099 1.00 94.56 84 LEU A C 1
ATOM 627 O O . LEU A 1 84 ? 1.209 -0.020 1.453 1.00 94.56 84 LEU A O 1
ATOM 631 N N . SER A 1 85 ? 2.071 -2.091 1.464 1.00 95.62 85 SER A N 1
ATOM 632 C CA . SER A 1 85 ? 3.285 -1.757 2.207 1.00 95.62 85 SER A CA 1
ATOM 633 C C . SER A 1 85 ? 4.487 -1.845 1.280 1.00 95.62 85 SER A C 1
ATOM 635 O O . SER A 1 85 ? 4.629 -2.805 0.526 1.00 95.62 85 SER A O 1
ATOM 637 N N . THR A 1 86 ? 5.364 -0.847 1.301 1.00 95.88 86 THR A N 1
ATOM 638 C CA . THR A 1 86 ? 6.538 -0.832 0.423 1.00 95.88 86 THR A CA 1
ATOM 639 C C . THR A 1 86 ? 7.764 -0.313 1.152 1.00 95.88 86 THR A C 1
ATOM 641 O O . THR A 1 86 ? 7.654 0.531 2.040 1.00 95.88 86 THR A O 1
ATOM 644 N N . VAL A 1 87 ? 8.946 -0.801 0.769 1.00 95.94 87 VAL A N 1
ATOM 645 C CA . VAL A 1 87 ? 10.226 -0.294 1.283 1.00 95.94 87 VAL A CA 1
ATOM 646 C C . VAL A 1 87 ? 11.250 -0.149 0.157 1.00 95.94 87 VAL A C 1
ATOM 648 O O . VAL A 1 87 ? 11.340 -0.999 -0.728 1.00 95.94 87 VAL A O 1
ATOM 651 N N . SER A 1 88 ? 12.069 0.909 0.201 1.00 93.44 88 SER A N 1
ATOM 652 C CA . SER A 1 88 ? 13.194 1.138 -0.726 1.00 93.44 88 SER A CA 1
ATOM 653 C C . SER A 1 88 ? 12.794 0.949 -2.206 1.00 93.44 88 SER A C 1
ATOM 655 O O . SER A 1 88 ? 11.933 1.670 -2.698 1.00 93.44 88 SER A O 1
ATOM 657 N N . GLY A 1 89 ? 13.382 -0.022 -2.918 1.00 88.31 89 GLY A N 1
ATOM 658 C CA . GLY A 1 89 ? 13.063 -0.337 -4.316 1.00 88.31 89 GLY A CA 1
ATOM 659 C C . GLY A 1 89 ? 11.580 -0.632 -4.578 1.00 88.31 89 GLY A C 1
ATOM 660 O O . GLY A 1 89 ? 11.058 -0.200 -5.601 1.00 88.31 89 GLY A O 1
ATOM 661 N N . GLY A 1 90 ? 10.872 -1.271 -3.641 1.00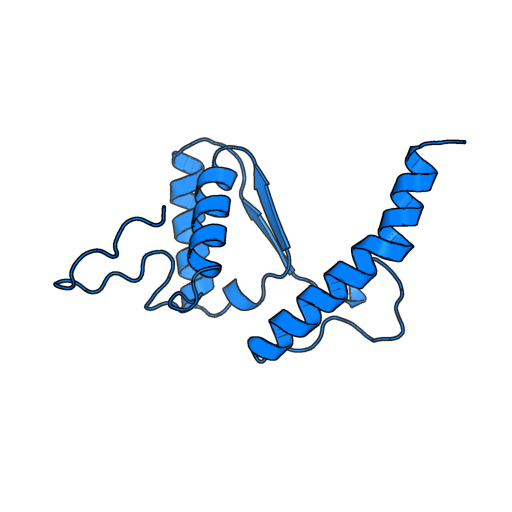 91.56 90 GLY A N 1
ATOM 662 C CA . GLY A 1 90 ? 9.422 -1.468 -3.732 1.00 91.56 90 GLY A CA 1
ATOM 663 C C . GLY A 1 90 ? 8.639 -0.152 -3.677 1.00 91.56 90 GLY A C 1
ATOM 664 O O . GLY A 1 90 ? 7.571 -0.042 -4.273 1.00 91.56 90 GLY A O 1
ATOM 665 N N . GLY A 1 91 ? 9.195 0.876 -3.030 1.00 92.12 91 GLY A N 1
ATOM 666 C CA . GLY A 1 91 ? 8.622 2.221 -2.987 1.00 92.12 91 GLY A CA 1
ATOM 667 C C . GLY A 1 91 ? 8.644 2.935 -4.339 1.00 92.12 91 GLY A C 1
ATOM 668 O O . GLY A 1 91 ? 7.741 3.723 -4.612 1.00 92.12 91 GLY A O 1
ATOM 669 N N . LEU A 1 92 ? 9.604 2.624 -5.222 1.00 92.19 92 LEU A N 1
ATOM 670 C CA . LEU A 1 92 ? 9.629 3.172 -6.587 1.00 92.19 92 LEU A CA 1
ATOM 671 C C . LEU A 1 92 ? 8.377 2.757 -7.364 1.00 92.19 92 LEU A C 1
ATOM 673 O O . LEU A 1 92 ? 7.680 3.602 -7.920 1.00 92.19 92 LEU A O 1
ATOM 677 N N . ILE A 1 93 ? 8.052 1.462 -7.365 1.00 91.94 93 ILE A N 1
ATOM 678 C CA . ILE A 1 93 ? 6.859 0.981 -8.066 1.00 91.94 93 ILE A CA 1
ATOM 679 C C . ILE A 1 93 ? 5.577 1.292 -7.284 1.00 91.94 93 ILE A C 1
ATOM 681 O O . ILE A 1 93 ? 4.569 1.636 -7.892 1.00 91.94 93 ILE A O 1
ATOM 685 N N . GLY A 1 94 ? 5.619 1.246 -5.948 1.00 91.75 94 GLY A N 1
ATOM 686 C CA . GLY A 1 94 ? 4.475 1.572 -5.097 1.00 91.75 94 GLY A CA 1
ATOM 687 C C . GLY A 1 94 ? 3.992 3.007 -5.283 1.00 91.75 94 GLY A C 1
ATOM 688 O O . GLY A 1 94 ? 2.803 3.229 -5.495 1.00 91.75 94 GLY A O 1
ATOM 689 N N . SER A 1 95 ? 4.915 3.973 -5.279 1.00 89.62 95 SER A N 1
ATOM 690 C CA . SER A 1 95 ? 4.594 5.377 -5.568 1.00 89.62 95 SER A CA 1
ATOM 691 C C . SER A 1 95 ? 4.090 5.565 -6.997 1.00 89.62 95 SER A C 1
ATOM 693 O O . SER A 1 95 ? 3.059 6.199 -7.187 1.00 89.62 95 SER A O 1
ATOM 695 N N . THR A 1 96 ? 4.745 4.950 -7.987 1.00 87.69 96 THR A N 1
ATOM 696 C CA . THR A 1 96 ? 4.316 5.006 -9.396 1.00 87.69 96 THR A CA 1
ATOM 697 C C . THR A 1 96 ? 2.870 4.534 -9.565 1.00 87.69 96 THR A C 1
ATOM 699 O O . THR A 1 96 ? 2.051 5.236 -10.153 1.00 87.69 96 THR A O 1
ATOM 702 N N . VAL A 1 97 ? 2.528 3.370 -9.007 1.00 86.12 97 VAL A N 1
ATOM 703 C CA . VAL A 1 97 ? 1.169 2.816 -9.071 1.00 86.12 97 VAL A CA 1
ATOM 704 C C . VAL A 1 97 ? 0.172 3.685 -8.311 1.00 86.12 97 VAL A C 1
ATOM 706 O O . VAL A 1 97 ? -0.914 3.934 -8.826 1.00 86.12 97 VAL A O 1
ATOM 709 N N . SER A 1 98 ? 0.535 4.190 -7.129 1.00 86.44 98 SER A N 1
ATOM 710 C CA . SER A 1 98 ? -0.328 5.094 -6.364 1.00 86.44 98 SER A CA 1
ATOM 711 C C . SER A 1 98 ? -0.647 6.375 -7.137 1.00 86.44 98 SER A C 1
ATOM 713 O O . SER A 1 98 ? -1.801 6.791 -7.157 1.00 86.44 98 SER A O 1
ATOM 715 N N . SER A 1 99 ? 0.347 6.986 -7.788 1.00 83.44 99 SER A N 1
ATOM 716 C CA . SER A 1 99 ? 0.149 8.190 -8.601 1.00 83.44 99 SER A CA 1
ATOM 717 C C . SER A 1 99 ? -0.726 7.906 -9.818 1.00 83.44 99 SER A C 1
ATOM 719 O O . SER A 1 99 ? -1.643 8.663 -10.113 1.00 83.44 99 SER A O 1
ATOM 721 N N . LEU A 1 100 ? -0.485 6.790 -10.507 1.00 79.94 100 LEU A N 1
ATOM 722 C CA . LEU A 1 100 ? -1.251 6.424 -11.694 1.00 79.94 100 LEU A CA 1
ATOM 723 C C . LEU A 1 100 ? -2.708 6.107 -11.355 1.00 79.94 100 LEU A C 1
ATOM 725 O O . LEU A 1 100 ? -3.599 6.552 -12.065 1.00 79.94 100 LEU A O 1
ATOM 729 N N . LEU A 1 101 ? -2.976 5.394 -10.260 1.00 78.44 101 LEU A N 1
ATOM 730 C CA . LEU A 1 101 ? -4.340 5.054 -9.839 1.00 78.44 101 LEU A CA 1
ATOM 731 C C . LEU A 1 101 ? -5.111 6.226 -9.212 1.00 78.44 101 LEU A C 1
ATOM 733 O O . LEU A 1 101 ? -6.319 6.109 -9.017 1.00 78.44 101 LEU A O 1
ATOM 737 N N . TYR A 1 102 ? -4.443 7.338 -8.901 1.00 75.38 102 TYR A N 1
ATOM 738 C CA . TYR A 1 102 ? -5.109 8.571 -8.478 1.00 75.38 102 TYR A CA 1
ATOM 739 C C . TYR A 1 102 ? -5.764 9.311 -9.657 1.00 75.38 102 TYR A C 1
ATOM 741 O O . TYR A 1 102 ? -6.754 10.020 -9.480 1.00 75.38 102 TYR A O 1
ATOM 749 N N . GLU A 1 103 ? -5.240 9.129 -10.869 1.00 68.19 103 GLU A N 1
ATOM 750 C CA . GLU A 1 103 ? -5.759 9.777 -12.069 1.00 68.19 103 GLU A CA 1
ATOM 751 C C . GLU A 1 103 ? -7.110 9.167 -12.506 1.00 68.19 103 GLU A C 1
ATOM 753 O O . GLU A 1 103 ? -7.211 7.945 -12.659 1.00 68.19 103 GLU A O 1
ATOM 758 N N . PRO A 1 104 ? -8.147 9.982 -12.798 1.00 62.28 104 PRO A N 1
ATOM 759 C CA . PRO A 1 104 ? -9.500 9.498 -13.114 1.00 62.28 104 PRO A CA 1
ATOM 760 C C . PRO A 1 104 ? -9.591 8.557 -14.324 1.00 62.28 104 PRO A C 1
ATOM 762 O O . PRO A 1 104 ? -10.556 7.810 -14.464 1.00 62.28 104 PRO A O 1
ATOM 765 N N . ASN A 1 105 ? -8.603 8.617 -15.220 1.00 61.84 105 ASN A N 1
ATOM 766 C CA . ASN A 1 105 ? -8.570 7.867 -16.477 1.00 61.84 105 ASN A CA 1
ATOM 767 C C . ASN A 1 105 ? -7.699 6.602 -16.411 1.00 61.84 105 ASN A C 1
ATOM 769 O O . ASN A 1 105 ? -7.406 5.990 -17.445 1.00 61.84 105 ASN A O 1
ATOM 773 N N . THR A 1 106 ? -7.265 6.205 -15.219 1.00 63.22 106 THR A N 1
ATOM 774 C CA . THR A 1 106 ? -6.430 5.022 -15.006 1.00 63.22 106 THR A CA 1
ATOM 775 C C . THR A 1 106 ? -7.201 3.981 -14.214 1.00 63.22 106 THR A C 1
ATOM 777 O O . THR A 1 106 ? -8.041 4.302 -13.379 1.00 63.22 106 THR A O 1
ATOM 780 N N . SER A 1 107 ? -6.941 2.707 -14.489 1.00 67.44 107 SER A N 1
ATOM 781 C CA . SER A 1 107 ? -7.599 1.611 -13.787 1.00 67.44 107 SER A CA 1
ATOM 782 C C . SER A 1 107 ? -6.600 0.518 -13.439 1.00 67.44 107 SER A C 1
ATOM 784 O O . SER A 1 107 ? -5.557 0.366 -14.074 1.00 67.44 107 SER A O 1
ATOM 786 N N . ALA A 1 108 ? -6.956 -0.279 -12.435 1.00 69.62 108 ALA A N 1
ATOM 787 C CA . ALA A 1 108 ? -6.273 -1.525 -12.105 1.00 69.62 108 ALA A CA 1
ATOM 788 C C . ALA A 1 108 ? -6.632 -2.673 -13.075 1.00 69.62 108 ALA A C 1
ATOM 790 O O . ALA A 1 108 ? -6.399 -3.833 -12.750 1.00 69.62 108 ALA A O 1
ATOM 791 N N . ALA A 1 109 ? -7.246 -2.374 -14.226 1.00 68.94 109 ALA A N 1
ATOM 792 C CA . ALA A 1 109 ? -7.624 -3.384 -15.203 1.00 68.94 109 ALA A CA 1
ATOM 793 C C . ALA A 1 109 ? -6.413 -3.824 -16.035 1.00 68.94 109 ALA A C 1
ATOM 795 O O .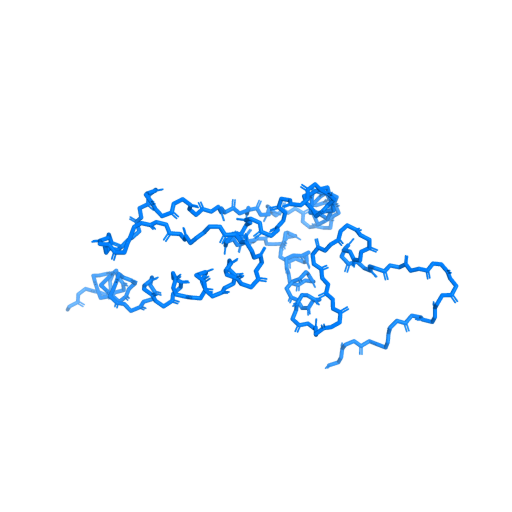 ALA A 1 109 ? -5.541 -3.020 -16.367 1.00 68.94 109 ALA A O 1
ATOM 796 N N . ALA A 1 110 ? -6.391 -5.109 -16.384 1.00 65.38 110 ALA A N 1
ATOM 797 C CA . ALA A 1 110 ? -5.325 -5.777 -17.127 1.00 65.38 110 ALA A CA 1
ATOM 798 C C . ALA A 1 110 ? -4.854 -5.021 -18.382 1.00 65.38 110 ALA A C 1
ATOM 800 O O . ALA A 1 110 ? -3.660 -4.917 -18.643 1.00 65.38 110 ALA A O 1
ATOM 801 N N . ASP A 1 111 ? -5.804 -4.483 -19.151 1.00 64.88 111 ASP A N 1
ATOM 802 C CA . ASP A 1 111 ? -5.585 -3.778 -20.418 1.00 64.88 111 ASP A CA 1
ATOM 803 C C . ASP A 1 111 ? -4.879 -2.428 -20.234 1.00 64.88 111 ASP A C 1
ATOM 805 O O . ASP A 1 111 ? -4.273 -1.898 -21.166 1.00 64.88 111 ASP A O 1
ATOM 809 N N . ARG A 1 112 ? -4.966 -1.854 -19.031 1.00 64.75 112 ARG A N 1
ATOM 810 C CA . ARG A 1 112 ? -4.545 -0.482 -18.740 1.00 64.75 112 ARG A CA 1
ATOM 811 C C . ARG A 1 112 ? -3.531 -0.350 -17.611 1.00 64.75 112 ARG A C 1
ATOM 813 O O . ARG A 1 112 ? -3.034 0.753 -17.382 1.00 64.75 112 ARG A O 1
ATOM 820 N N . PHE A 1 113 ? -3.162 -1.450 -16.963 1.00 68.81 113 PHE A N 1
ATOM 821 C CA . PHE A 1 113 ? -2.273 -1.449 -15.812 1.00 68.81 113 PHE A CA 1
ATOM 822 C C . PHE A 1 113 ? -0.831 -1.889 -16.145 1.00 68.81 113 PHE A C 1
ATOM 824 O O . PHE A 1 113 ? -0.617 -2.823 -16.915 1.00 68.81 113 PHE A O 1
ATOM 831 N N . PRO A 1 114 ? 0.195 -1.284 -15.523 1.00 63.88 114 PRO A N 1
ATOM 832 C CA . PRO A 1 114 ? 0.169 0.029 -14.885 1.00 63.88 114 PRO A CA 1
ATOM 833 C C . PRO A 1 114 ? 0.294 1.164 -15.905 1.00 63.88 114 PRO A C 1
ATOM 835 O O . PRO A 1 114 ? 0.036 2.305 -15.562 1.00 63.88 114 PRO A O 1
ATOM 838 N N . LEU A 1 115 ? 0.686 0.880 -17.149 1.00 67.25 115 LEU A N 1
ATOM 839 C CA . LEU A 1 115 ? 1.048 1.914 -18.126 1.00 67.25 115 LEU A CA 1
ATOM 840 C C . LEU A 1 115 ? 0.067 2.048 -19.290 1.00 67.25 115 LEU A C 1
ATOM 842 O O . LEU A 1 115 ? 0.234 2.963 -20.090 1.00 67.25 115 LEU A O 1
ATOM 846 N N . GLY A 1 116 ? -0.938 1.165 -19.374 1.00 60.06 116 GLY A N 1
ATOM 847 C CA . GLY A 1 116 ? -1.999 1.163 -20.385 1.00 60.06 116 GLY A CA 1
ATOM 848 C C . GLY A 1 116 ? -1.560 1.721 -21.724 1.00 60.06 116 GLY A C 1
ATOM 849 O O . GLY A 1 116 ? -1.989 2.812 -22.109 1.00 60.06 116 GLY A O 1
ATOM 850 N N . PHE A 1 117 ? -0.636 1.000 -22.356 1.00 55.28 117 PHE A N 1
ATOM 851 C CA . PHE A 1 117 ? -0.046 1.370 -23.628 1.00 55.28 117 PHE A CA 1
ATOM 852 C C . PHE A 1 117 ? -0.829 0.702 -24.754 1.00 55.28 117 PHE A C 1
ATOM 854 O O . PHE A 1 117 ? -0.827 -0.521 -24.885 1.00 55.28 117 PHE A O 1
ATOM 861 N N . GLU A 1 118 ? -1.464 1.515 -25.591 1.00 56.22 118 GLU A N 1
ATOM 862 C CA . GLU A 1 118 ? -1.926 1.085 -26.905 1.00 56.22 118 GLU A CA 1
ATOM 863 C C . GLU A 1 118 ? -0.910 1.547 -27.951 1.00 56.22 118 GLU A C 1
ATOM 865 O O . GLU A 1 118 ? -0.654 2.746 -28.098 1.00 56.22 118 GLU A O 1
ATOM 870 N N . ALA A 1 119 ? -0.334 0.594 -28.684 1.00 48.41 119 ALA A N 1
ATOM 871 C CA . ALA A 1 119 ? 0.627 0.888 -29.738 1.00 48.41 119 ALA A CA 1
ATOM 872 C C . ALA A 1 119 ? 0.022 1.853 -30.775 1.00 48.41 119 ALA A C 1
ATOM 874 O O . ALA A 1 119 ? -1.033 1.586 -31.344 1.00 48.41 119 ALA A O 1
ATOM 875 N N . GLY A 1 120 ? 0.702 2.979 -31.021 1.00 58.28 120 GLY A N 1
ATOM 876 C CA . GLY A 1 120 ? 0.279 3.999 -31.988 1.00 58.28 120 GLY A CA 1
ATOM 877 C C . GLY A 1 120 ? -0.512 5.179 -31.408 1.00 58.28 120 GLY A C 1
ATOM 878 O O . GLY A 1 120 ? -0.791 6.120 -32.149 1.00 58.28 120 GLY A O 1
ATOM 879 N N . LYS A 1 121 ? -0.839 5.189 -30.107 1.00 64.00 121 LYS A N 1
ATOM 880 C CA . LYS A 1 121 ? -1.380 6.384 -29.434 1.00 64.00 121 LYS A CA 1
ATOM 881 C C . LYS A 1 121 ? -0.253 7.287 -28.916 1.00 64.00 121 LYS A C 1
ATOM 883 O O . LYS A 1 121 ? 0.801 6.805 -28.507 1.00 64.00 121 LYS A O 1
ATOM 888 N N . VAL A 1 122 ? -0.483 8.604 -28.947 1.00 65.25 122 VAL A N 1
ATOM 889 C CA . VAL A 1 122 ? 0.429 9.616 -28.383 1.00 65.25 122 VAL A CA 1
ATOM 890 C C . VAL A 1 122 ? 0.591 9.344 -26.888 1.00 65.25 122 VAL A C 1
ATOM 892 O O . VAL A 1 122 ? -0.400 9.121 -26.188 1.00 65.25 122 VAL A O 1
ATOM 895 N N . GLU A 1 123 ? 1.838 9.342 -26.417 1.00 63.03 123 GLU A N 1
ATOM 896 C CA . GLU A 1 123 ? 2.170 9.212 -24.999 1.00 63.03 123 GLU A CA 1
ATOM 897 C C . GLU A 1 123 ? 1.367 10.217 -24.161 1.00 63.03 123 GLU A C 1
ATOM 899 O O . GLU A 1 123 ? 1.161 11.367 -24.566 1.00 63.03 123 GLU A O 1
ATOM 904 N N . ARG A 1 124 ? 0.879 9.775 -22.995 1.00 60.62 124 ARG A N 1
ATOM 905 C CA . ARG A 1 124 ? 0.137 10.668 -22.100 1.00 60.62 124 ARG A CA 1
ATOM 906 C C . ARG A 1 124 ? 1.077 11.794 -21.653 1.00 60.62 124 ARG A C 1
ATOM 908 O O . ARG A 1 124 ? 2.232 11.511 -21.335 1.00 60.62 124 ARG A O 1
ATOM 915 N N . PRO A 1 125 ? 0.613 13.055 -21.610 1.00 63.41 125 PRO A N 1
ATOM 916 C CA . PRO A 1 125 ? 1.431 14.146 -21.102 1.00 63.41 125 PRO A CA 1
ATOM 917 C C . PRO A 1 125 ? 1.918 13.816 -19.689 1.00 63.41 125 PRO A C 1
ATOM 919 O O . PRO A 1 125 ? 1.180 13.232 -18.894 1.00 63.41 125 PRO A O 1
ATOM 922 N N . ALA A 1 126 ? 3.172 14.171 -19.396 1.00 58.84 126 ALA A N 1
ATOM 923 C CA . ALA A 1 126 ? 3.770 13.912 -18.094 1.00 58.84 126 ALA A CA 1
ATOM 924 C C . ALA A 1 126 ? 2.891 14.502 -16.983 1.00 58.84 126 ALA A C 1
ATOM 926 O O . ALA A 1 126 ? 2.544 15.685 -17.029 1.00 58.84 126 ALA A O 1
ATOM 927 N N . VAL A 1 127 ? 2.557 13.673 -15.993 1.00 58.56 127 VAL A N 1
ATOM 928 C CA . VAL A 1 127 ? 1.890 14.121 -14.769 1.00 58.56 127 VAL A CA 1
ATOM 929 C C . VAL A 1 127 ? 2.875 15.050 -14.051 1.00 58.56 127 VAL A C 1
ATOM 931 O O . VAL A 1 127 ? 3.982 14.624 -13.713 1.00 58.56 127 VAL A O 1
ATOM 934 N N . ARG A 1 128 ? 2.521 16.333 -13.930 1.00 39.94 128 ARG A N 1
ATOM 935 C CA . ARG A 1 128 ? 3.325 17.378 -13.278 1.00 39.94 128 ARG A CA 1
ATOM 936 C C . ARG A 1 128 ? 2.730 17.757 -11.937 1.00 39.94 128 ARG A C 1
ATOM 938 O O . ARG A 1 128 ? 1.486 17.844 -11.872 1.00 39.94 128 ARG A O 1
#

Sequence (128 aa):
MNRDLLASSQFQTEVFPKELEAIRRRRQNAGLPAPGRPDVSGPTVEHNLTGLSLSGGGIRSASFSLGVLQVLAADGLLPQVDYLSTVSGGGLIGSTVSSLLYEPNTSAAADRFPLGFEAGKVERPAVR

pLDDT: mean 83.61, std 13.31, range [39.94, 96.94]